Protein AF-A0A534RY03-F1 (afdb_monomer)

Sequence (89 aa):
MQALLEREGPRLPVYVGMRNWHPYFHETLAQMAADGIKHVLGFILSAQQSEAGWDRYKGDIATAREQIGALAPTIEHAPGWHDHPLFIE

pLDDT: mean 90.54, std 8.49, range [54.91, 97.88]

Solvent-accessible surface area (backbone atoms only — not comparable to full-atom values): 5450 Å² total; per-residue (Å²): 107,56,74,52,26,65,75,79,50,67,89,61,90,77,84,69,60,33,93,90,49,86,53,31,42,47,59,38,43,51,48,38,30,75,73,67,42,57,76,40,81,40,78,72,89,62,44,68,78,40,74,85,54,48,54,47,54,53,48,56,47,48,55,33,33,60,76,59,39,94,58,34,46,48,72,49,71,60,78,77,49,62,83,38,67,90,68,73,112

Mean predicted aligned error: 3.99 Å

Radius of gyration: 13.82 Å; Cα contacts (8 Å, |Δi|>4): 98; chains: 1; bounding box: 28×32×36 Å

Secondary structure (DSSP, 8-state):
-HHHHHHHS--------BSSSSSBHHHHHHHHHHTT--EEEE--S-SS--HHHHHHHHHHHHHHHHHHGGGSPEEEEPPP-TT-HHHH-

Structure (mmCIF, N/CA/C/O backbone):
data_AF-A0A534RY03-F1
#
_entry.id   AF-A0A534RY03-F1
#
loop_
_atom_site.group_PDB
_atom_site.id
_atom_site.type_symbol
_atom_site.label_atom_id
_atom_site.label_alt_id
_atom_site.label_comp_id
_atom_site.label_asym_id
_atom_site.label_entity_id
_atom_site.label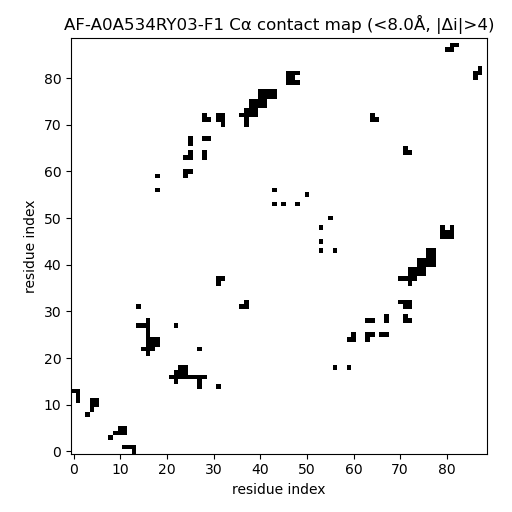_seq_id
_atom_site.pdbx_PDB_ins_code
_atom_site.Cartn_x
_atom_site.Cartn_y
_atom_site.Cartn_z
_atom_site.occupancy
_atom_site.B_iso_or_equiv
_atom_site.auth_seq_id
_atom_site.auth_comp_id
_atom_site.auth_asym_id
_atom_site.auth_atom_id
_atom_site.pdbx_PDB_model_num
ATOM 1 N N . MET A 1 1 ? -4.333 -10.746 -12.231 1.00 83.62 1 MET A N 1
ATOM 2 C CA . MET A 1 1 ? -3.932 -11.036 -10.838 1.00 83.62 1 MET A CA 1
ATOM 3 C C . MET A 1 1 ? -4.953 -11.926 -10.140 1.00 83.62 1 MET A C 1
ATOM 5 O O . MET A 1 1 ? -4.640 -13.085 -9.931 1.00 83.62 1 MET A O 1
ATOM 9 N N . GLN A 1 2 ? -6.176 -11.454 -9.866 1.00 90.38 2 GLN A N 1
ATOM 10 C CA . GLN A 1 2 ? -7.184 -12.232 -9.125 1.00 90.38 2 GLN A CA 1
ATOM 11 C C . GLN A 1 2 ? -7.467 -13.624 -9.715 1.00 90.38 2 GLN A C 1
ATOM 13 O O . GLN A 1 2 ? -7.245 -14.618 -9.038 1.00 90.38 2 GLN A O 1
ATOM 18 N N . ALA A 1 3 ? -7.848 -13.713 -10.993 1.00 90.12 3 ALA A N 1
ATOM 19 C CA . ALA A 1 3 ? -8.140 -15.002 -11.633 1.00 90.12 3 ALA A CA 1
ATOM 20 C C . ALA A 1 3 ? -6.942 -15.977 -11.636 1.00 90.12 3 ALA A C 1
ATOM 22 O O . ALA A 1 3 ? -7.124 -17.190 -11.606 1.00 90.12 3 ALA A O 1
ATOM 23 N N . LEU A 1 4 ? -5.709 -15.453 -11.665 1.00 91.94 4 LEU A N 1
ATOM 24 C CA . LEU A 1 4 ? -4.500 -16.275 -11.578 1.00 91.94 4 LEU A CA 1
ATOM 25 C C . LEU A 1 4 ? -4.310 -16.809 -10.153 1.00 91.94 4 LEU A C 1
ATOM 27 O O 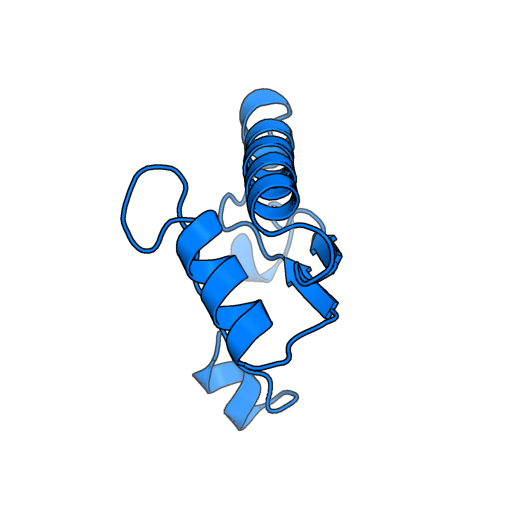. LEU A 1 4 ? -4.068 -17.996 -9.985 1.00 91.94 4 LEU A O 1
ATOM 31 N N . LEU A 1 5 ? -4.479 -15.956 -9.136 1.00 92.12 5 LEU A N 1
ATOM 32 C CA . LEU A 1 5 ? -4.429 -16.364 -7.730 1.00 92.12 5 LEU A CA 1
ATOM 33 C C . LEU A 1 5 ? -5.522 -17.385 -7.394 1.00 92.12 5 LEU A C 1
ATOM 35 O O . LEU A 1 5 ? -5.258 -18.337 -6.677 1.00 92.12 5 LEU A O 1
ATOM 39 N N . GLU A 1 6 ? -6.723 -17.242 -7.949 1.00 91.69 6 GLU A N 1
ATOM 40 C CA . GLU A 1 6 ? -7.807 -18.212 -7.758 1.00 91.69 6 GLU A CA 1
ATOM 41 C C . GLU A 1 6 ? -7.498 -19.584 -8.374 1.00 91.69 6 GLU A C 1
ATOM 43 O O . GLU A 1 6 ? -7.904 -20.608 -7.819 1.00 91.69 6 GLU A O 1
ATOM 48 N N . ARG A 1 7 ? -6.792 -19.609 -9.512 1.00 93.19 7 ARG A N 1
ATOM 49 C CA . ARG A 1 7 ? -6.457 -20.838 -10.243 1.00 93.19 7 ARG A CA 1
ATOM 50 C C . ARG A 1 7 ? -5.199 -21.528 -9.714 1.00 93.19 7 ARG A C 1
ATOM 52 O O . ARG A 1 7 ? -5.164 -22.753 -9.663 1.00 93.19 7 ARG A O 1
ATOM 59 N N . GLU A 1 8 ? -4.171 -20.756 -9.378 1.00 94.00 8 GLU A N 1
ATOM 60 C CA . GLU A 1 8 ? -2.798 -21.246 -9.173 1.00 94.00 8 GLU A CA 1
ATOM 61 C C . GLU A 1 8 ? -2.177 -20.798 -7.842 1.00 94.00 8 GLU A C 1
ATOM 63 O O . GLU A 1 8 ? -1.086 -21.244 -7.494 1.00 94.00 8 GLU A O 1
ATOM 68 N N . GLY A 1 9 ? -2.848 -19.927 -7.084 1.00 90.62 9 GLY A N 1
ATOM 69 C CA . GLY A 1 9 ? -2.320 -19.328 -5.862 1.00 90.62 9 GLY A CA 1
ATOM 70 C C . GLY A 1 9 ? -3.264 -19.429 -4.659 1.00 90.62 9 GLY A C 1
ATOM 71 O O . GLY A 1 9 ? -4.231 -20.196 -4.651 1.00 90.62 9 GLY A O 1
ATOM 72 N N . PRO A 1 10 ? -2.980 -18.666 -3.591 1.00 91.12 10 PRO A N 1
ATOM 73 C CA . PRO A 1 10 ? -3.891 -18.536 -2.464 1.00 91.12 10 PRO A CA 1
ATOM 74 C C . PRO A 1 10 ? -5.116 -17.695 -2.848 1.00 91.12 10 PRO A C 1
ATOM 76 O O . PRO A 1 10 ? -5.010 -16.700 -3.566 1.00 91.12 10 PRO A O 1
ATOM 79 N N . ARG A 1 11 ? -6.285 -18.052 -2.303 1.00 91.88 11 ARG A N 1
ATOM 80 C CA . ARG A 1 11 ? -7.536 -17.294 -2.474 1.00 91.88 11 ARG A CA 1
ATOM 81 C C . ARG A 1 11 ? -7.501 -16.009 -1.647 1.00 91.88 11 ARG A C 1
ATOM 83 O O . ARG A 1 11 ? -8.050 -15.955 -0.549 1.00 91.88 11 ARG A O 1
ATOM 90 N N . LEU A 1 12 ? -6.811 -15.002 -2.168 1.00 93.06 12 LEU A N 1
ATOM 91 C CA . LEU A 1 12 ? -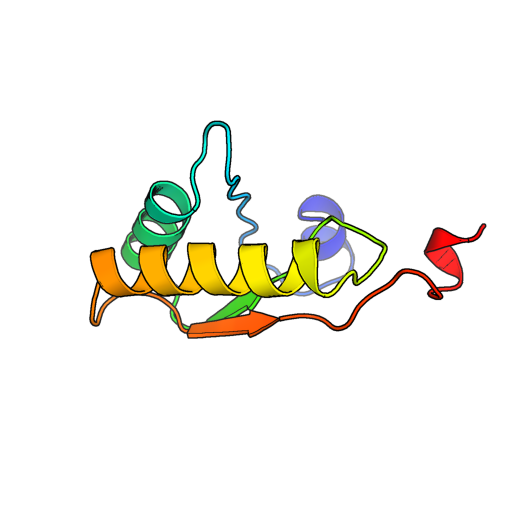6.676 -13.685 -1.557 1.00 93.06 12 LEU A CA 1
ATOM 92 C C . LEU A 1 12 ? -7.532 -12.660 -2.311 1.00 93.06 12 LEU A C 1
ATOM 94 O O . LEU A 1 12 ? -7.552 -12.684 -3.546 1.00 93.06 12 LEU A O 1
ATOM 98 N N . PRO A 1 13 ? -8.213 -11.747 -1.599 1.00 95.12 13 PRO A N 1
ATOM 99 C CA . PRO A 1 13 ? -8.915 -10.649 -2.242 1.00 95.12 13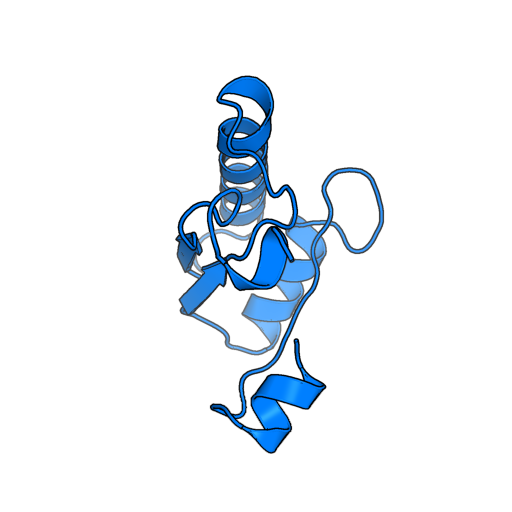 PRO A CA 1
ATOM 100 C C . PRO A 1 13 ? -7.909 -9.707 -2.913 1.00 95.12 13 PRO A C 1
ATOM 102 O O . PRO A 1 13 ? -6.818 -9.457 -2.395 1.00 95.12 13 PRO A O 1
ATOM 105 N N . VAL A 1 14 ? -8.281 -9.185 -4.080 1.00 95.75 14 VAL A N 1
ATOM 106 C CA . VAL A 1 14 ? -7.449 -8.267 -4.861 1.00 95.75 14 VAL A CA 1
ATOM 107 C C . VAL A 1 14 ? -8.149 -6.927 -4.952 1.00 95.75 14 VAL A C 1
ATOM 109 O O . VAL A 1 14 ? -9.311 -6.844 -5.337 1.00 95.75 14 VAL A O 1
ATOM 112 N N . TYR A 1 15 ? -7.401 -5.876 -4.647 1.00 96.88 15 TYR A N 1
ATOM 113 C CA . TYR A 1 15 ? -7.870 -4.503 -4.708 1.00 96.88 15 TYR A CA 1
ATOM 114 C C . TYR A 1 15 ? -6.960 -3.698 -5.627 1.00 96.88 15 TYR A C 1
ATOM 116 O O . TYR A 1 15 ? -5.770 -3.991 -5.770 1.00 96.88 15 TYR A O 1
ATOM 124 N N . V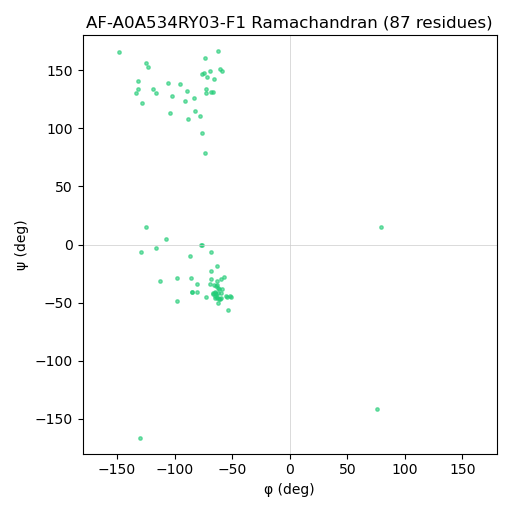AL A 1 16 ? -7.521 -2.654 -6.222 1.00 96.12 16 VAL A N 1
ATOM 125 C CA . VAL A 1 16 ? -6.783 -1.662 -7.002 1.00 96.12 16 VAL A CA 1
ATOM 126 C C . VAL A 1 16 ? -6.984 -0.326 -6.318 1.00 96.12 16 VAL A C 1
ATOM 128 O O . VAL A 1 16 ? -8.110 -0.003 -5.969 1.00 96.12 16 VAL A O 1
ATOM 131 N N . GLY A 1 17 ? -5.902 0.427 -6.146 1.00 95.06 17 GLY A N 1
ATOM 132 C CA . GLY A 1 17 ? -5.934 1.811 -5.696 1.00 95.06 17 GLY A CA 1
ATOM 133 C C . GLY A 1 17 ? -5.063 2.659 -6.612 1.00 95.06 17 GLY A C 1
ATOM 134 O O . GLY A 1 17 ? -4.002 2.221 -7.062 1.00 95.06 17 GLY A O 1
ATOM 135 N N . MET A 1 18 ? -5.529 3.859 -6.917 1.00 94.44 18 MET A N 1
ATOM 136 C CA . MET A 1 18 ? -4.901 4.777 -7.851 1.00 94.44 18 MET A CA 1
ATOM 137 C C . MET A 1 18 ? -4.630 6.125 -7.182 1.00 94.44 18 MET A C 1
ATOM 139 O O . MET A 1 18 ? -5.261 6.532 -6.208 1.00 94.44 18 MET A O 1
ATOM 143 N N . ARG A 1 19 ? -3.650 6.838 -7.732 1.00 90.31 19 ARG A N 1
ATOM 144 C CA . ARG A 1 19 ? -3.230 8.154 -7.242 1.00 90.31 19 ARG A CA 1
ATOM 145 C C . ARG A 1 19 ? -4.079 9.291 -7.809 1.00 90.31 19 ARG A C 1
ATOM 147 O O . ARG A 1 19 ? -4.383 10.248 -7.109 1.00 90.31 19 ARG A O 1
ATOM 154 N N . ASN A 1 20 ? -4.411 9.195 -9.098 1.00 90.50 20 ASN A N 1
ATOM 155 C CA . ASN A 1 20 ? -4.970 10.303 -9.879 1.00 90.50 20 ASN A CA 1
ATOM 156 C C . ASN A 1 20 ? -6.403 10.033 -10.379 1.00 90.50 20 ASN A C 1
ATOM 158 O O . ASN A 1 20 ? -6.988 10.906 -11.012 1.00 90.50 20 ASN A O 1
ATOM 162 N N . TRP A 1 21 ? -6.960 8.846 -10.128 1.00 93.88 21 TRP A N 1
ATOM 163 C CA . TRP A 1 21 ? -8.308 8.464 -10.552 1.00 93.88 21 TRP A CA 1
ATOM 164 C C . TRP A 1 21 ? -8.931 7.494 -9.549 1.0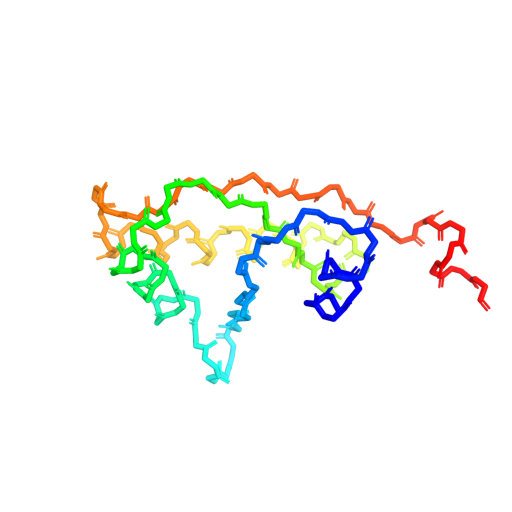0 93.88 21 TRP A C 1
ATOM 166 O O . TRP A 1 21 ? -8.220 6.944 -8.715 1.00 93.88 21 TRP A O 1
ATOM 176 N N . HIS A 1 22 ? -10.240 7.280 -9.633 1.00 93.75 22 HIS A N 1
ATOM 177 C CA . HIS A 1 22 ? -10.923 6.296 -8.804 1.00 93.75 22 HIS A CA 1
ATOM 178 C C . HIS A 1 22 ? -10.644 4.851 -9.263 1.00 93.75 22 HIS A C 1
ATOM 180 O O . HIS A 1 22 ? -10.540 4.596 -10.466 1.00 93.75 22 HIS A O 1
ATOM 186 N N . PRO A 1 23 ? -10.611 3.883 -8.332 1.00 95.75 23 PRO A N 1
ATOM 187 C CA . PRO A 1 23 ? -10.660 4.079 -6.879 1.00 95.75 23 PRO A CA 1
ATOM 188 C C . PRO A 1 23 ? -9.341 4.659 -6.343 1.00 95.75 23 PRO A C 1
ATOM 190 O O . PRO A 1 23 ? -8.259 4.184 -6.686 1.00 95.75 23 PRO A O 1
ATOM 193 N N . TYR A 1 24 ? -9.416 5.677 -5.489 1.00 95.75 24 TYR A N 1
ATOM 194 C CA . TYR A 1 24 ? -8.244 6.281 -4.861 1.00 95.75 24 TYR A CA 1
ATOM 195 C C . TYR A 1 24 ? -7.650 5.373 -3.774 1.00 95.75 24 TYR A C 1
ATOM 197 O O . TYR A 1 24 ? -8.331 4.504 -3.223 1.00 95.75 24 TYR A O 1
ATOM 205 N N . PHE A 1 25 ? -6.383 5.595 -3.401 1.00 95.44 25 PHE A N 1
ATOM 206 C CA . PHE A 1 25 ? -5.740 4.838 -2.314 1.00 95.44 25 PHE A CA 1
ATOM 207 C C . PHE A 1 25 ? -6.523 4.882 -0.999 1.00 95.44 25 PHE A C 1
ATOM 209 O O . PHE A 1 25 ? -6.707 3.839 -0.382 1.00 95.44 25 PHE A O 1
ATOM 216 N N . HIS A 1 26 ? -7.013 6.052 -0.583 1.00 95.06 26 HIS A N 1
ATOM 217 C CA . HIS A 1 26 ? -7.764 6.185 0.669 1.00 95.06 26 HIS A CA 1
ATOM 218 C C . HIS A 1 26 ? -9.092 5.413 0.629 1.00 95.06 26 HIS A C 1
ATOM 220 O O . HIS A 1 26 ? -9.415 4.725 1.591 1.00 95.06 26 HIS A O 1
ATOM 226 N N . GLU A 1 27 ? -9.817 5.443 -0.495 1.00 97.06 27 GLU A N 1
ATOM 227 C CA . GLU A 1 27 ? -11.054 4.667 -0.680 1.00 97.06 27 GLU A CA 1
ATOM 228 C C . GLU A 1 27 ? -10.769 3.167 -0.613 1.00 97.06 27 GLU A C 1
ATOM 230 O O . GLU A 1 27 ? -11.444 2.414 0.085 1.00 97.06 27 GLU A O 1
ATOM 235 N N . THR A 1 28 ? -9.712 2.744 -1.301 1.00 97.38 28 THR A N 1
ATOM 236 C CA . THR A 1 28 ? -9.312 1.339 -1.376 1.00 97.38 28 THR A CA 1
ATOM 237 C C . THR A 1 28 ? -8.885 0.810 -0.010 1.00 97.38 28 THR A C 1
ATOM 239 O O . THR A 1 28 ? -9.306 -0.267 0.399 1.00 97.38 28 THR A O 1
ATOM 242 N N . LEU A 1 29 ? -8.066 1.569 0.721 1.00 96.94 29 LEU A N 1
ATOM 243 C CA . LEU A 1 29 ? -7.593 1.185 2.048 1.00 96.94 29 LEU A CA 1
ATOM 244 C C . LEU A 1 29 ? -8.719 1.213 3.089 1.00 96.94 29 LEU A C 1
ATOM 246 O O . LEU A 1 29 ? -8.733 0.366 3.980 1.00 96.94 29 LEU A O 1
ATOM 250 N N . ALA A 1 30 ? -9.674 2.140 2.967 1.00 96.69 30 ALA A N 1
ATOM 251 C CA . ALA A 1 30 ? -10.863 2.159 3.812 1.00 96.69 30 ALA A CA 1
ATOM 252 C C . ALA A 1 30 ? -11.739 0.924 3.559 1.00 96.69 30 ALA A C 1
ATOM 254 O O . ALA A 1 30 ? -12.193 0.297 4.516 1.00 96.69 30 ALA A O 1
ATOM 255 N N . GLN A 1 31 ? -11.912 0.526 2.293 1.00 97.88 31 GLN A N 1
ATOM 256 C CA . GLN A 1 31 ? -12.620 -0.705 1.944 1.00 97.88 31 GLN A CA 1
ATOM 257 C C . GLN A 1 31 ? -11.899 -1.942 2.493 1.00 97.88 31 GLN A C 1
ATOM 259 O O . GLN A 1 31 ? -12.527 -2.774 3.136 1.00 97.88 31 GLN A O 1
ATOM 264 N N . MET A 1 32 ? -10.575 -2.034 2.328 1.00 97.75 32 MET A N 1
ATOM 265 C CA . MET A 1 32 ? -9.778 -3.120 2.913 1.00 97.75 32 MET A CA 1
ATOM 266 C C . MET A 1 32 ? -9.963 -3.213 4.435 1.00 97.75 32 MET A C 1
ATOM 268 O O . MET A 1 32 ? -10.135 -4.308 4.969 1.00 97.75 32 MET A O 1
ATOM 272 N N . ALA A 1 33 ? -9.942 -2.076 5.137 1.00 97.00 33 ALA A N 1
ATOM 273 C CA . ALA A 1 33 ? -10.157 -2.034 6.581 1.00 97.00 33 ALA A CA 1
ATOM 274 C C . ALA A 1 33 ? -11.572 -2.504 6.964 1.00 97.00 33 ALA A C 1
ATOM 276 O O . ALA A 1 33 ? -11.723 -3.283 7.907 1.00 97.00 33 ALA A O 1
ATOM 277 N N . ALA A 1 34 ? -12.598 -2.082 6.216 1.00 97.38 34 ALA A N 1
ATOM 278 C CA . ALA A 1 34 ? -13.980 -2.525 6.405 1.00 97.38 34 ALA A CA 1
ATOM 279 C C . ALA A 1 34 ? -14.153 -4.035 6.159 1.00 97.38 34 ALA A C 1
ATOM 281 O O . ALA A 1 34 ? -14.894 -4.696 6.884 1.00 97.38 34 ALA A O 1
ATOM 282 N N . ASP A 1 35 ? -13.402 -4.587 5.206 1.00 97.38 35 ASP A N 1
ATOM 283 C CA . ASP A 1 35 ? -13.366 -6.020 4.900 1.00 97.38 35 ASP A CA 1
ATOM 284 C C . ASP A 1 35 ? -12.531 -6.825 5.922 1.00 97.38 35 ASP A C 1
ATOM 286 O O . ASP A 1 35 ? -12.408 -8.047 5.818 1.00 97.38 35 ASP A O 1
ATOM 290 N N . GLY A 1 36 ? -11.953 -6.161 6.932 1.00 96.56 36 GLY A N 1
ATOM 291 C CA . GLY A 1 36 ? -11.175 -6.788 8.003 1.00 96.56 36 GLY A CA 1
ATOM 292 C C . GLY A 1 36 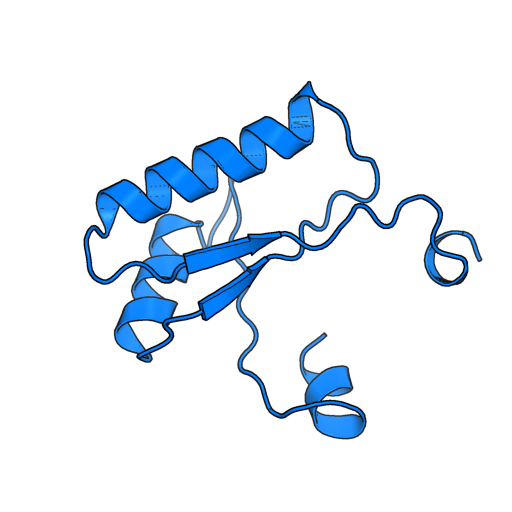? -9.739 -7.154 7.616 1.00 96.56 36 GLY A C 1
ATOM 293 O O . GLY A 1 36 ? -9.086 -7.921 8.332 1.00 96.56 36 GLY A O 1
ATOM 294 N N . ILE A 1 37 ? -9.227 -6.618 6.504 1.00 97.38 37 ILE A N 1
ATOM 295 C CA . ILE A 1 37 ? -7.858 -6.853 6.040 1.00 97.38 37 ILE A CA 1
ATOM 296 C C . ILE A 1 37 ? -6.866 -6.109 6.938 1.00 97.38 37 ILE A C 1
ATOM 298 O O . ILE A 1 37 ? -7.004 -4.916 7.194 1.00 97.38 37 ILE A O 1
ATOM 302 N N . LYS A 1 38 ? -5.829 -6.821 7.396 1.00 96.00 38 LYS A N 1
ATOM 303 C CA . LYS A 1 38 ? -4.798 -6.284 8.307 1.00 96.00 38 LYS A CA 1
ATOM 304 C C . LYS A 1 38 ? -3.415 -6.165 7.678 1.00 96.00 38 LYS A C 1
ATOM 306 O O . LYS A 1 38 ? -2.655 -5.275 8.049 1.00 96.00 38 LYS A O 1
ATOM 311 N N . HIS A 1 39 ? -3.098 -7.055 6.742 1.00 96.56 39 HIS A N 1
ATOM 312 C CA . HIS A 1 39 ? -1.788 -7.161 6.108 1.00 96.56 39 HIS A CA 1
ATOM 313 C C . HIS A 1 39 ? -1.970 -7.274 4.602 1.00 96.56 39 HIS A C 1
ATOM 315 O O . HIS A 1 39 ? -2.776 -8.078 4.131 1.00 96.56 39 HIS A O 1
ATOM 321 N N . VAL A 1 40 ? -1.233 -6.456 3.859 1.00 96.81 40 VAL A N 1
ATOM 322 C CA . VAL A 1 40 ? -1.366 -6.327 2.410 1.00 96.81 40 VAL A CA 1
ATOM 323 C C . VAL A 1 40 ? 0.011 -6.406 1.770 1.00 96.81 40 VAL A C 1
ATOM 325 O O . VAL A 1 40 ? 0.942 -5.719 2.190 1.00 96.81 40 VAL A O 1
ATOM 328 N N . LEU A 1 41 ? 0.117 -7.197 0.704 1.00 95.19 41 LEU A N 1
ATOM 329 C CA . LEU A 1 41 ? 1.239 -7.122 -0.224 1.00 95.19 41 LEU A CA 1
ATOM 330 C C . LEU A 1 41 ? 0.912 -6.082 -1.305 1.00 95.19 41 LEU A C 1
ATOM 332 O O . LEU A 1 41 ? 0.049 -6.297 -2.156 1.00 95.19 41 LEU A O 1
ATOM 336 N N . GLY A 1 42 ? 1.582 -4.936 -1.258 1.00 94.06 42 GLY A N 1
ATOM 337 C CA . GLY A 1 42 ? 1.424 -3.848 -2.213 1.00 94.06 42 GLY A CA 1
ATOM 338 C C . GLY A 1 42 ? 2.236 -4.090 -3.483 1.00 94.06 42 GLY A C 1
ATOM 339 O O . GLY A 1 42 ? 3.465 -4.047 -3.455 1.00 94.06 42 GLY A O 1
ATOM 340 N N . PHE A 1 43 ? 1.556 -4.270 -4.614 1.00 92.19 43 PHE A N 1
ATOM 341 C CA . PHE A 1 43 ? 2.189 -4.395 -5.927 1.00 92.19 43 PHE A CA 1
ATOM 342 C C . PHE A 1 43 ? 2.026 -3.098 -6.722 1.00 92.19 43 PHE A C 1
ATOM 344 O O . PHE A 1 43 ? 0.915 -2.725 -7.097 1.00 92.19 43 PHE A O 1
ATOM 351 N N . ILE A 1 44 ? 3.126 -2.393 -6.980 1.00 90.50 44 ILE A N 1
ATOM 352 C CA . ILE A 1 44 ? 3.088 -1.147 -7.749 1.00 90.50 44 ILE A CA 1
ATOM 353 C C . ILE A 1 44 ? 3.287 -1.475 -9.227 1.00 90.50 44 ILE A C 1
ATOM 355 O O . ILE A 1 44 ? 4.285 -2.075 -9.614 1.00 90.50 44 ILE A O 1
ATOM 359 N N . LEU A 1 45 ? 2.323 -1.061 -10.051 1.00 89.00 45 LEU A N 1
ATOM 360 C CA . LEU A 1 45 ? 2.261 -1.384 -11.482 1.00 89.00 45 LEU A CA 1
ATOM 361 C C . LEU A 1 45 ? 3.236 -0.571 -12.355 1.00 89.00 45 LEU A C 1
ATOM 363 O O . LEU A 1 45 ? 3.294 -0.776 -13.563 1.00 89.00 45 LEU A O 1
ATOM 367 N N . SER A 1 46 ? 4.018 0.332 -11.763 1.00 84.44 46 SER A N 1
ATOM 368 C CA . SER A 1 46 ? 5.165 0.933 -12.446 1.00 84.44 46 SER A CA 1
ATOM 369 C C . SER A 1 46 ? 6.318 -0.063 -12.441 1.00 84.44 46 SER A C 1
ATOM 371 O O . SER A 1 46 ? 6.888 -0.322 -11.384 1.00 84.44 46 SER A O 1
ATOM 373 N N . ALA A 1 47 ? 6.661 -0.601 -13.613 1.00 78.06 47 ALA A N 1
ATOM 374 C CA . ALA A 1 47 ? 7.721 -1.597 -13.748 1.00 78.06 47 ALA A CA 1
ATOM 375 C C . ALA A 1 47 ? 9.081 -1.067 -13.283 1.00 78.06 47 ALA A C 1
ATOM 377 O O . ALA A 1 47 ? 9.780 -1.724 -12.514 1.00 78.06 47 ALA A O 1
ATOM 378 N N . GLN A 1 48 ? 9.439 0.144 -13.717 1.00 73.12 48 GLN A N 1
ATOM 379 C CA . GLN A 1 48 ? 10.696 0.780 -13.344 1.00 73.12 48 GLN A CA 1
ATOM 380 C C . GLN A 1 48 ? 10.577 1.466 -11.984 1.00 73.12 48 GLN A C 1
ATOM 382 O O . GLN A 1 48 ? 9.704 2.316 -11.770 1.00 73.12 48 GLN A O 1
ATOM 387 N N . GLN A 1 49 ? 11.495 1.118 -11.082 1.00 67.75 49 GLN A N 1
ATOM 388 C CA . GLN A 1 49 ? 11.713 1.857 -9.848 1.00 67.75 49 GLN A CA 1
ATOM 389 C C . GLN A 1 49 ? 12.490 3.131 -10.179 1.00 67.75 49 GLN A C 1
ATOM 391 O O . GLN A 1 49 ? 13.713 3.116 -10.283 1.00 67.75 49 GLN A O 1
ATOM 396 N N . SER A 1 50 ? 11.794 4.246 -10.364 1.00 63.84 50 SER A N 1
ATOM 397 C CA . SER A 1 50 ? 12.442 5.550 -10.262 1.00 63.84 50 SER A CA 1
ATOM 398 C C . SER A 1 50 ? 12.229 6.093 -8.855 1.00 63.84 50 SER A C 1
ATOM 400 O O . SER A 1 50 ? 11.125 5.994 -8.317 1.00 63.84 50 SER A O 1
ATOM 402 N N . GLU A 1 51 ? 13.267 6.690 -8.272 1.00 54.91 51 GLU A N 1
ATOM 403 C CA . GLU A 1 51 ? 13.202 7.379 -6.972 1.00 54.91 51 GLU A CA 1
ATOM 404 C C . GLU A 1 51 ? 12.035 8.388 -6.951 1.00 54.91 51 GLU A C 1
ATOM 406 O O . GLU A 1 51 ? 11.178 8.374 -6.070 1.00 54.91 51 GLU A O 1
ATOM 411 N N . ALA A 1 52 ? 11.887 9.169 -8.026 1.00 58.94 52 ALA A N 1
ATOM 412 C CA . ALA A 1 52 ? 10.826 10.169 -8.159 1.00 58.94 52 ALA A CA 1
ATOM 413 C C . ALA A 1 52 ? 9.399 9.591 -8.297 1.00 58.94 52 ALA A C 1
ATOM 415 O O . ALA A 1 52 ? 8.418 10.296 -8.040 1.00 58.94 52 ALA A O 1
ATOM 416 N N . GLY A 1 53 ? 9.255 8.337 -8.734 1.00 64.44 53 GLY A N 1
ATOM 417 C CA . GLY A 1 53 ? 7.956 7.695 -8.936 1.00 64.44 53 GLY A CA 1
ATOM 418 C C . GLY A 1 53 ? 7.551 6.812 -7.763 1.00 64.44 53 GLY A C 1
ATOM 419 O O . GLY A 1 53 ? 6.426 6.899 -7.272 1.00 64.44 53 GLY A O 1
ATOM 420 N N . TRP A 1 54 ? 8.460 5.954 -7.305 1.00 79.12 54 TRP A N 1
ATOM 421 C CA . TRP A 1 54 ? 8.115 4.864 -6.405 1.00 79.12 54 TRP A CA 1
ATOM 422 C C . TRP A 1 54 ? 7.992 5.302 -4.954 1.00 79.12 54 TRP A C 1
ATOM 424 O O . TRP A 1 54 ? 7.029 4.931 -4.281 1.00 79.12 54 TRP A O 1
ATOM 434 N N . ASP A 1 55 ? 8.899 6.163 -4.503 1.00 83.00 55 ASP A N 1
ATOM 435 C CA . ASP A 1 55 ? 8.827 6.726 -3.157 1.00 83.00 55 ASP A CA 1
ATOM 436 C C . ASP A 1 55 ? 7.633 7.668 -3.021 1.00 83.00 55 ASP A C 1
ATOM 438 O O . ASP A 1 55 ? 6.989 7.710 -1.976 1.00 83.00 55 ASP A O 1
ATOM 442 N N . ARG A 1 56 ? 7.235 8.319 -4.120 1.00 85.19 56 ARG A N 1
ATOM 443 C CA . ARG A 1 56 ? 5.996 9.095 -4.183 1.00 85.19 56 ARG A CA 1
ATOM 444 C C . ARG A 1 56 ? 4.755 8.215 -4.019 1.00 85.19 56 ARG A C 1
ATOM 446 O O . ARG A 1 56 ? 3.881 8.566 -3.235 1.00 85.19 56 ARG A O 1
ATOM 453 N N . TYR A 1 57 ? 4.690 7.058 -4.688 1.00 87.38 57 TYR A N 1
ATOM 454 C CA . TYR A 1 57 ? 3.602 6.093 -4.473 1.00 87.38 57 TYR A CA 1
ATOM 455 C C . TYR A 1 57 ? 3.546 5.607 -3.023 1.00 87.38 57 TYR A C 1
ATOM 457 O O . TYR A 1 57 ? 2.470 5.588 -2.429 1.00 87.38 57 TYR A O 1
ATOM 465 N N . LYS A 1 58 ? 4.694 5.244 -2.440 1.00 89.50 58 LYS A N 1
ATOM 466 C CA . LYS A 1 58 ? 4.771 4.812 -1.036 1.00 89.50 58 LYS A CA 1
ATOM 467 C C . LYS A 1 58 ? 4.340 5.927 -0.081 1.00 89.50 58 LYS A C 1
ATOM 469 O O . LYS A 1 58 ? 3.588 5.657 0.849 1.00 89.50 58 LYS A O 1
ATOM 474 N N . GLY A 1 59 ? 4.766 7.164 -0.337 1.00 91.69 59 GLY A N 1
ATOM 475 C CA . GLY A 1 59 ? 4.383 8.346 0.434 1.00 91.69 59 GLY A CA 1
ATOM 476 C C . GLY A 1 59 ? 2.882 8.622 0.380 1.00 91.69 59 GLY A C 1
ATOM 477 O O . GLY A 1 59 ? 2.249 8.725 1.424 1.00 91.69 59 GLY A O 1
ATOM 478 N N . ASP A 1 60 ? 2.285 8.646 -0.816 1.00 92.06 60 ASP A N 1
ATOM 479 C CA . ASP A 1 60 ? 0.840 8.871 -0.969 1.00 92.06 60 ASP A CA 1
ATOM 480 C C . ASP A 1 60 ? 0.016 7.762 -0.288 1.00 92.06 60 ASP A C 1
ATOM 482 O O . ASP A 1 60 ? -1.017 8.031 0.327 1.00 92.06 60 ASP A O 1
ATOM 486 N N . ILE A 1 61 ? 0.487 6.511 -0.353 1.00 93.88 61 ILE A N 1
ATOM 487 C CA . ILE A 1 61 ? -0.121 5.380 0.357 1.00 93.88 61 ILE A CA 1
ATOM 488 C C . ILE A 1 61 ? 0.030 5.542 1.876 1.00 93.88 61 ILE A C 1
ATOM 490 O O . ILE A 1 61 ? -0.927 5.295 2.607 1.00 93.88 61 ILE A O 1
ATOM 494 N N . ALA A 1 62 ? 1.194 5.972 2.370 1.00 94.31 62 ALA A N 1
ATOM 495 C CA . ALA A 1 62 ? 1.411 6.230 3.792 1.00 94.31 62 ALA A CA 1
ATOM 496 C C . ALA A 1 62 ? 0.474 7.333 4.311 1.00 94.31 62 ALA A C 1
ATOM 498 O O . ALA A 1 62 ? -0.225 7.111 5.298 1.00 94.31 62 ALA A O 1
ATOM 499 N N . THR A 1 63 ? 0.355 8.453 3.593 1.00 95.06 63 THR A N 1
ATOM 500 C CA . THR A 1 63 ? -0.604 9.521 3.915 1.00 95.06 63 THR A CA 1
ATOM 501 C C . THR A 1 63 ? -2.049 9.016 3.890 1.00 95.06 63 THR A C 1
ATOM 503 O O . THR A 1 63 ? -2.833 9.340 4.779 1.00 95.06 63 THR A O 1
ATOM 506 N N . ALA A 1 64 ? -2.424 8.181 2.916 1.00 94.62 64 ALA A N 1
ATOM 507 C CA . ALA A 1 64 ? -3.759 7.583 2.879 1.00 94.62 64 ALA A CA 1
ATOM 508 C C . ALA A 1 64 ? -4.024 6.654 4.082 1.00 94.62 64 ALA A C 1
ATOM 510 O O . ALA A 1 64 ? -5.133 6.635 4.612 1.00 94.62 64 ALA A O 1
ATOM 511 N N . ARG A 1 65 ? -3.011 5.916 4.558 1.00 96.31 65 ARG A N 1
ATOM 512 C CA . ARG A 1 65 ? -3.119 5.102 5.782 1.00 96.31 65 ARG A CA 1
ATOM 513 C C . ARG A 1 65 ? -3.293 5.967 7.027 1.00 96.31 65 ARG A C 1
ATOM 515 O O . ARG A 1 65 ? -4.114 5.631 7.873 1.00 96.31 65 ARG A O 1
ATOM 522 N N . GLU A 1 66 ? -2.565 7.076 7.132 1.00 95.88 66 GLU A N 1
ATOM 523 C CA . GLU A 1 66 ? -2.697 8.019 8.253 1.00 95.88 66 GLU A CA 1
ATOM 524 C C . GLU A 1 66 ? -4.122 8.573 8.375 1.00 95.88 66 GLU A C 1
ATOM 526 O O . GLU A 1 66 ? -4.636 8.680 9.486 1.00 95.88 66 GLU A O 1
ATOM 531 N N . GLN A 1 67 ? -4.795 8.843 7.249 1.00 93.75 67 GLN A N 1
ATOM 532 C CA . GLN A 1 67 ? -6.192 9.304 7.233 1.00 93.75 67 GLN A CA 1
ATOM 533 C C . GLN A 1 67 ? -7.176 8.278 7.815 1.00 93.75 67 GLN A C 1
ATOM 535 O O . GLN A 1 67 ? -8.185 8.659 8.403 1.00 93.75 67 GLN A O 1
ATOM 540 N N . ILE A 1 68 ? -6.889 6.984 7.661 1.00 94.31 68 ILE A N 1
ATOM 541 C CA . ILE A 1 68 ? -7.719 5.887 8.186 1.00 94.31 68 ILE A CA 1
ATOM 542 C C . ILE A 1 68 ? -7.350 5.569 9.645 1.00 94.31 68 ILE A C 1
ATOM 544 O O . ILE A 1 68 ? -8.189 5.124 10.430 1.00 94.31 68 ILE A O 1
ATOM 548 N N . GLY A 1 69 ? -6.096 5.808 10.030 1.00 93.75 69 GLY A N 1
ATOM 549 C CA . GLY A 1 69 ? -5.609 5.624 11.391 1.00 93.75 69 GLY A CA 1
ATOM 550 C C . GLY A 1 69 ? -5.387 4.154 11.752 1.00 93.75 69 GLY A C 1
ATOM 551 O O . GLY A 1 69 ? -4.903 3.361 10.948 1.00 93.75 69 GLY A O 1
ATOM 552 N N . ALA A 1 70 ? -5.724 3.776 12.987 1.00 93.56 70 ALA A N 1
ATOM 553 C CA . ALA A 1 70 ? -5.383 2.466 13.555 1.00 93.56 70 ALA A CA 1
ATOM 554 C C . ALA A 1 70 ? -6.015 1.261 12.831 1.00 93.56 70 ALA A C 1
ATOM 556 O O . ALA A 1 70 ? -5.555 0.135 13.006 1.00 93.56 70 ALA A O 1
ATOM 557 N N . LEU A 1 71 ? -7.065 1.488 12.036 1.00 94.19 71 LEU A N 1
ATOM 558 C CA . LEU A 1 71 ? -7.730 0.447 11.250 1.00 94.19 71 LEU A CA 1
ATOM 559 C C . LEU A 1 71 ? -7.072 0.217 9.883 1.00 94.19 71 LEU A C 1
ATOM 561 O O . LEU A 1 71 ? -7.419 -0.743 9.201 1.00 94.19 71 LEU A O 1
ATOM 565 N N . ALA A 1 72 ? -6.135 1.076 9.470 1.00 96.31 72 ALA A N 1
ATOM 566 C CA . ALA A 1 72 ? -5.476 0.948 8.181 1.00 96.31 72 ALA A CA 1
ATOM 567 C C . ALA A 1 72 ? -4.601 -0.317 8.143 1.00 96.31 72 ALA A C 1
ATOM 569 O O . ALA A 1 72 ? -3.766 -0.502 9.038 1.00 96.31 72 ALA A O 1
ATOM 570 N N . PRO A 1 73 ? -4.699 -1.154 7.095 1.00 97.12 73 PRO A N 1
ATOM 571 C CA . PRO A 1 73 ? -3.828 -2.314 6.971 1.00 97.12 73 PRO A CA 1
ATOM 572 C C . PRO A 1 73 ? -2.356 -1.894 6.893 1.00 97.12 73 PRO A C 1
ATOM 574 O O . PRO A 1 73 ? -2.018 -0.809 6.402 1.00 97.12 73 PRO A O 1
ATOM 577 N N . THR A 1 74 ? -1.452 -2.754 7.362 1.00 96.44 74 THR A N 1
ATOM 578 C CA . THR A 1 74 ? -0.025 -2.614 7.055 1.00 96.44 74 THR A CA 1
ATOM 579 C C . THR A 1 74 ? 0.240 -3.079 5.632 1.00 96.44 74 THR A C 1
ATOM 581 O O . THR A 1 74 ? -0.435 -3.976 5.122 1.00 96.44 74 THR A O 1
ATOM 584 N N . ILE A 1 75 ? 1.210 -2.443 4.980 1.00 95.75 75 ILE A N 1
ATOM 585 C CA . ILE A 1 75 ? 1.518 -2.702 3.578 1.00 95.75 75 ILE A CA 1
ATOM 586 C C . ILE A 1 75 ? 3.007 -2.981 3.459 1.00 95.75 75 ILE A C 1
ATOM 588 O O . ILE A 1 75 ? 3.832 -2.139 3.812 1.00 95.75 75 ILE A O 1
ATOM 592 N N . GLU A 1 76 ? 3.326 -4.156 2.938 1.00 94.94 76 GLU A N 1
ATOM 593 C CA . GLU A 1 76 ? 4.668 -4.517 2.502 1.00 94.94 76 GLU A CA 1
ATOM 594 C C . GLU A 1 76 ? 4.708 -4.426 0.983 1.00 94.94 76 GLU A C 1
ATOM 596 O O . GLU A 1 76 ? 3.842 -4.971 0.302 1.00 94.94 76 GLU A O 1
ATOM 601 N N . HIS A 1 77 ? 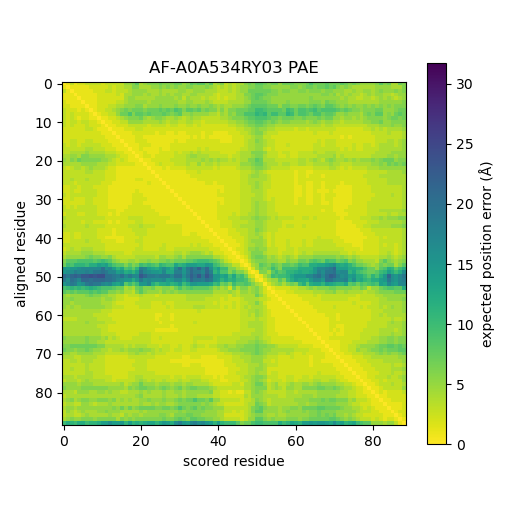5.675 -3.700 0.432 1.00 90.88 77 HIS A N 1
ATOM 602 C CA . HIS A 1 77 ? 5.754 -3.513 -1.012 1.00 90.88 77 HIS A CA 1
ATOM 603 C C . HIS A 1 77 ? 6.585 -4.616 -1.655 1.00 90.88 77 HIS A C 1
ATOM 605 O O . HIS A 1 77 ? 7.703 -4.892 -1.219 1.00 90.88 77 HIS A O 1
ATOM 611 N N . ALA A 1 78 ? 6.052 -5.203 -2.726 1.00 89.31 78 ALA A N 1
ATOM 612 C CA . ALA A 1 78 ? 6.814 -6.107 -3.573 1.00 89.31 78 ALA A CA 1
ATOM 613 C C . ALA A 1 78 ? 8.053 -5.385 -4.143 1.00 89.31 78 ALA A C 1
ATOM 615 O O . ALA A 1 78 ? 8.003 -4.168 -4.371 1.00 89.31 78 ALA A O 1
ATOM 616 N N . PRO A 1 79 ? 9.160 -6.108 -4.395 1.00 86.25 79 PRO A N 1
ATOM 617 C CA . PRO A 1 79 ? 10.309 -5.539 -5.080 1.00 86.25 79 PRO A CA 1
ATOM 618 C C . PRO A 1 79 ? 9.931 -5.103 -6.502 1.00 86.25 79 PRO A C 1
ATOM 620 O O . PRO A 1 79 ? 8.871 -5.429 -7.038 1.00 86.25 79 PRO A O 1
ATOM 623 N N . GLY A 1 80 ? 10.819 -4.331 -7.117 1.00 85.31 80 GLY A N 1
ATOM 624 C CA . GLY A 1 80 ? 10.654 -3.919 -8.507 1.00 85.31 80 GLY A CA 1
ATOM 625 C C . GLY A 1 80 ? 10.825 -5.120 -9.409 1.00 85.31 80 GLY A C 1
ATOM 626 O O . GLY A 1 80 ? 11.560 -6.045 -9.085 1.00 85.31 80 GLY A O 1
ATOM 627 N N . TRP A 1 81 ? 10.124 -5.084 -10.529 1.00 88.06 81 TRP A N 1
ATOM 628 C CA . TRP A 1 81 ? 9.973 -6.230 -11.418 1.00 88.06 81 TRP A CA 1
ATOM 629 C C . TRP A 1 81 ? 10.401 -5.904 -12.855 1.00 88.06 81 TRP A C 1
ATOM 631 O O . TRP A 1 81 ? 10.113 -6.662 -13.773 1.00 88.06 81 TRP A O 1
ATOM 641 N N . HIS A 1 82 ? 11.115 -4.786 -13.044 1.00 86.88 82 HIS A N 1
ATOM 642 C CA . HIS A 1 82 ? 11.655 -4.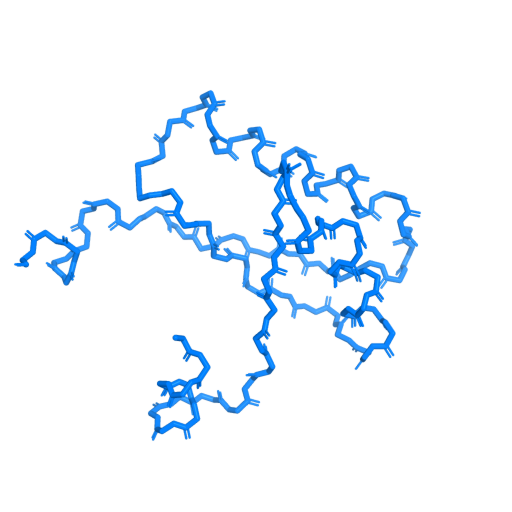332 -14.331 1.00 86.88 82 HIS A CA 1
ATOM 643 C C . HIS A 1 82 ? 12.590 -5.326 -15.033 1.00 86.88 82 HIS A C 1
ATOM 645 O O . HIS A 1 82 ? 12.703 -5.285 -16.253 1.00 86.88 82 HIS A O 1
ATOM 651 N N . ASP A 1 83 ? 13.277 -6.173 -14.274 1.00 89.31 83 ASP A N 1
ATOM 652 C CA . ASP A 1 83 ? 14.272 -7.142 -14.730 1.00 89.31 83 ASP A CA 1
ATOM 653 C C . ASP A 1 83 ? 13.756 -8.589 -14.663 1.00 89.31 83 ASP A C 1
ATOM 655 O O . ASP A 1 83 ? 14.490 -9.540 -14.933 1.00 89.31 83 ASP A O 1
ATOM 659 N N . HIS A 1 84 ? 12.483 -8.775 -14.306 1.00 90.06 84 HIS A N 1
ATOM 660 C CA . HIS A 1 84 ? 11.887 -10.098 -14.212 1.00 90.06 84 HIS A CA 1
ATOM 661 C C . HIS A 1 84 ? 11.758 -10.722 -15.618 1.00 90.06 84 HIS A C 1
ATOM 663 O O . HIS A 1 84 ? 11.194 -10.070 -16.499 1.00 90.06 84 HIS A O 1
ATOM 669 N N . PRO A 1 85 ? 12.181 -11.985 -15.846 1.00 91.94 85 PRO A N 1
ATOM 670 C CA . PRO A 1 85 ? 12.167 -12.605 -17.178 1.00 91.94 85 PRO A CA 1
ATOM 671 C C . PRO A 1 85 ? 10.806 -12.520 -17.881 1.00 91.94 85 PRO A C 1
ATOM 673 O O . PRO A 1 85 ? 10.726 -12.080 -19.019 1.00 91.94 85 PRO A O 1
ATOM 676 N N . LEU A 1 86 ? 9.721 -12.807 -17.150 1.00 90.62 86 LEU A N 1
ATOM 677 C CA . LEU A 1 86 ? 8.346 -12.735 -17.675 1.00 90.62 86 LEU A CA 1
ATOM 678 C C . LEU A 1 86 ? 7.835 -11.315 -17.995 1.00 90.62 86 LEU A C 1
ATOM 680 O O . LEU A 1 86 ? 6.708 -11.180 -18.458 1.00 90.62 86 LEU A O 1
ATOM 684 N N . PHE A 1 87 ? 8.583 -10.260 -17.665 1.00 87.88 87 PHE A N 1
ATOM 685 C CA . PHE A 1 87 ? 8.257 -8.891 -18.077 1.00 87.88 87 PHE A CA 1
ATOM 686 C C . PHE A 1 87 ? 9.043 -8.450 -19.318 1.00 87.88 87 PHE A C 1
ATOM 688 O O . PHE A 1 87 ? 8.574 -7.593 -20.062 1.00 87.88 87 PHE A O 1
ATOM 695 N N . ILE A 1 88 ? 10.242 -9.000 -19.513 1.00 89.44 88 ILE A N 1
ATOM 696 C CA . ILE A 1 88 ? 11.133 -8.635 -20.619 1.00 89.44 88 ILE A CA 1
ATOM 697 C C . ILE A 1 88 ? 10.723 -9.333 -21.926 1.00 89.44 88 ILE A C 1
ATOM 699 O O . ILE A 1 88 ? 10.914 -8.758 -22.997 1.00 89.44 88 ILE A O 1
ATOM 703 N N . GLU A 1 89 ? 10.200 -10.558 -21.836 1.00 81.06 89 GLU A N 1
ATOM 704 C CA . GLU A 1 89 ? 9.752 -11.392 -22.967 1.00 81.06 89 GLU A CA 1
ATOM 705 C C . GLU A 1 89 ? 8.333 -11.050 -23.450 1.00 81.06 89 GLU A C 1
ATOM 707 O O . GLU A 1 89 ? 8.122 -11.086 -24.686 1.00 81.06 89 GLU A O 1
#

Foldseek 3Di:
DQVCCVVPNPNDDDFDADPPDPPHLLNRQVVCLVVVHAEEEDEDPPQDDDPVPPVVVVVSNVVSQVVVPPSGHDYDYDDHCNPPPVVVD

Nearest PDB structures (foldseek):
  2h1v-assembly1_A  TM=8.356E-01  e=5.701E-04  Bacillus subtilis
  2q2o-assembly1_A  TM=8.487E-01  e=8.110E-04  Bacillus subtilis
  2q3j-assembly1_A  TM=8.306E-01  e=7.044E-04  Bacillus subtilis
  3goq-assembly1_A  TM=8.397E-01  e=8.110E-04  Bacillus subtilis
  8aw7-assembly1_A  TM=8.399E-01  e=1.641E-03  Listeria monocytogenes